Protein AF-A0A8J9X5K8-F1 (afdb_monomer_lite)

Sequence (162 aa):
VQILMSDTGGGHRASANALRDAFDTLHPGRIQCDIVDIYTEYGPFWPYDSYIELYKFMAKYPITWDIFYHFGATEFGIRLNRLMLEFFCFEPFKACLSRPSGNSGKKADMVVSVHPLTQDIPLRILAELDSNGTTRERTGRKTPFCTVVTDLGSAHPTWFNK

Foldseek 3Di:
DEEEDALLDLCLVVVLVVVQVVCCVVPNPNDAYHYDDLQCVQPPDPPRVVVNVVSVVQVVPVVSVVVLQVLCLDPVNVVVLVVVCVVGVLVSVLCVQAADGPDPRGGDLAYEYAYLQCPQSVQLSQLCVQQVNPGSDNVSHDRHYYYDYSDPPPGRPSSDDD

Secondary structure (DSSP, 8-state):
-EEEE--SSTTHHHHHHHHHHHHHHHSTTT---EEEEHHHHH--STTTTTHHHHHHHHHHSHHHHHHHHHHHTSHHHHHHHHHHHHHHTHHHHHHHHHS--TTSSS--S-EEE-STTSSHHHHHHHHHHHTTTS--SGGG--S-EEE----SSS--GGG---

Structure (mmCIF, N/CA/C/O backbone):
data_AF-A0A8J9X5K8-F1
#
_entry.id   AF-A0A8J9X5K8-F1
#
loop_
_atom_site.group_PDB
_atom_site.id
_atom_site.type_symbol
_atom_site.label_atom_id
_atom_site.label_alt_id
_atom_site.label_comp_id
_atom_site.label_asym_id
_atom_site.label_entity_id
_atom_site.label_seq_id
_atom_site.pdbx_PDB_ins_code
_atom_site.Cartn_x
_atom_site.Cartn_y
_atom_site.Cartn_z
_atom_site.occupancy
_atom_site.B_iso_or_equiv
_atom_site.auth_seq_id
_atom_site.auth_comp_id
_atom_site.auth_asym_id
_atom_site.auth_atom_id
_atom_site.pdbx_PDB_model_num
ATOM 1 N N . VAL A 1 1 ? -12.304 -2.844 6.035 1.00 95.94 1 VAL A N 1
ATOM 2 C CA . VAL A 1 1 ? -10.914 -3.207 5.667 1.00 95.94 1 VAL A CA 1
ATOM 3 C C . VAL A 1 1 ? -10.517 -2.374 4.469 1.00 95.94 1 VAL A C 1
ATOM 5 O O . VAL A 1 1 ? -11.266 -2.352 3.502 1.00 95.94 1 VAL A O 1
ATOM 8 N N . GLN A 1 2 ? -9.375 -1.699 4.522 1.00 97.75 2 GLN A N 1
ATOM 9 C CA . GLN A 1 2 ? -8.843 -0.973 3.371 1.00 97.75 2 GLN A CA 1
ATOM 10 C C . GLN A 1 2 ? -7.686 -1.763 2.759 1.00 97.75 2 GLN A C 1
ATOM 12 O O . GLN A 1 2 ? -6.767 -2.162 3.470 1.00 97.75 2 GLN A O 1
ATOM 17 N N . ILE A 1 3 ? -7.748 -2.024 1.459 1.00 98.25 3 ILE A N 1
ATOM 18 C CA . ILE A 1 3 ? -6.751 -2.780 0.708 1.00 98.25 3 ILE A CA 1
ATOM 19 C C . ILE A 1 3 ? -5.949 -1.794 -0.147 1.00 98.25 3 ILE A C 1
ATOM 21 O O . ILE A 1 3 ? -6.479 -1.216 -1.094 1.00 98.25 3 ILE A O 1
ATOM 25 N N . LEU A 1 4 ? -4.675 -1.603 0.193 1.00 97.88 4 LEU A N 1
ATOM 26 C CA . LEU A 1 4 ? -3.743 -0.726 -0.509 1.00 97.88 4 LEU A CA 1
ATOM 27 C C . LEU A 1 4 ? -3.067 -1.474 -1.653 1.00 97.88 4 LEU A C 1
ATOM 29 O O . LEU A 1 4 ? -2.414 -2.505 -1.445 1.00 97.88 4 LEU A O 1
ATOM 33 N N . MET A 1 5 ? -3.157 -0.909 -2.847 1.00 96.44 5 MET A N 1
ATOM 34 C CA . MET A 1 5 ? -2.550 -1.451 -4.055 1.00 96.44 5 MET A CA 1
ATOM 35 C C . MET A 1 5 ? -2.033 -0.325 -4.959 1.00 96.44 5 MET A C 1
ATOM 37 O O . MET A 1 5 ? -2.150 0.852 -4.623 1.00 96.44 5 MET A O 1
ATOM 41 N N . SER A 1 6 ? -1.410 -0.703 -6.073 1.00 93.25 6 SER A N 1
ATOM 42 C CA . SER A 1 6 ? -1.236 0.166 -7.236 1.00 93.25 6 SER A CA 1
ATOM 43 C C . SER A 1 6 ? -1.283 -0.677 -8.506 1.00 93.25 6 SER A C 1
ATOM 45 O O . SER A 1 6 ? -0.846 -1.831 -8.487 1.00 93.25 6 SER A O 1
ATOM 47 N N . ASP A 1 7 ? -1.826 -0.133 -9.594 1.00 88.19 7 ASP A N 1
ATOM 48 C CA . ASP A 1 7 ? -2.023 -0.833 -10.876 1.00 88.19 7 ASP A CA 1
ATOM 49 C C . ASP A 1 7 ? -0.756 -0.916 -11.747 1.00 88.19 7 ASP A C 1
ATOM 51 O O . ASP A 1 7 ? -0.759 -0.744 -12.968 1.00 88.19 7 ASP A O 1
ATOM 55 N N . THR A 1 8 ? 0.366 -1.231 -11.120 1.00 83.75 8 THR A N 1
ATOM 56 C CA . THR A 1 8 ? 1.694 -1.348 -11.735 1.00 83.75 8 THR A CA 1
ATOM 57 C C . THR A 1 8 ? 2.013 -2.788 -12.143 1.00 83.75 8 THR A C 1
ATOM 59 O O . THR A 1 8 ? 3.131 -3.266 -11.991 1.00 83.75 8 THR A O 1
ATOM 62 N N . GLY A 1 9 ? 1.027 -3.521 -12.665 1.00 71.06 9 GLY A N 1
ATOM 63 C CA . GLY A 1 9 ? 1.199 -4.935 -13.018 1.00 71.06 9 GLY A CA 1
ATOM 64 C C . GLY A 1 9 ? 1.183 -5.864 -11.796 1.00 71.06 9 GLY A C 1
ATOM 65 O O . GLY A 1 9 ? 0.469 -5.611 -10.832 1.00 71.06 9 GLY A O 1
ATOM 66 N N . GLY A 1 10 ? 1.861 -7.014 -11.870 1.00 72.88 10 GLY A N 1
ATOM 67 C CA . GLY A 1 10 ? 2.061 -7.924 -10.723 1.00 72.88 10 GLY A CA 1
ATOM 68 C C . GLY A 1 10 ? 0.824 -8.657 -10.171 1.00 72.88 10 GLY A C 1
ATOM 69 O O . GLY A 1 10 ? 0.942 -9.443 -9.239 1.00 72.88 10 GLY A O 1
ATOM 70 N N . GLY A 1 11 ? -0.371 -8.438 -10.730 1.00 82.69 11 GLY A N 1
ATOM 71 C CA . GLY A 1 11 ? -1.606 -9.088 -10.269 1.00 82.69 11 GLY A CA 1
ATOM 72 C C . GLY A 1 11 ? -2.216 -8.476 -9.002 1.00 82.69 11 GLY A C 1
ATOM 73 O O . GLY A 1 11 ? -3.206 -8.998 -8.495 1.00 82.69 11 GLY A O 1
ATOM 74 N N . HIS A 1 12 ? -1.700 -7.341 -8.523 1.00 93.44 12 HIS A N 1
ATOM 75 C CA . HIS A 1 12 ? -2.110 -6.706 -7.265 1.00 93.44 12 HIS A CA 1
ATOM 76 C C . HIS A 1 12 ? -3.619 -6.415 -7.198 1.00 93.44 12 HIS A C 1
ATOM 78 O O . HIS A 1 12 ? -4.278 -6.758 -6.214 1.00 93.44 12 HIS A O 1
ATOM 84 N N . ARG A 1 13 ? -4.209 -5.861 -8.271 1.00 95.19 13 ARG A N 1
ATOM 85 C CA . ARG A 1 13 ? -5.664 -5.628 -8.355 1.00 95.19 13 ARG A CA 1
ATOM 86 C C . ARG A 1 13 ? -6.471 -6.921 -8.346 1.00 95.19 13 ARG A C 1
ATOM 88 O O . ARG A 1 13 ? -7.517 -6.977 -7.703 1.00 95.19 13 ARG A O 1
ATOM 95 N N . ALA A 1 14 ? -5.996 -7.956 -9.038 1.00 96.12 14 ALA A N 1
ATOM 96 C CA . ALA A 1 14 ? -6.662 -9.254 -9.046 1.00 96.12 14 ALA A CA 1
ATOM 97 C C . ALA A 1 14 ? -6.666 -9.869 -7.638 1.00 96.12 14 ALA A C 1
ATOM 99 O O . ALA A 1 14 ? -7.711 -10.322 -7.180 1.00 96.12 14 ALA A O 1
ATOM 100 N N . SER A 1 15 ? -5.548 -9.790 -6.912 1.00 97.12 15 SER A N 1
ATOM 101 C CA . SER A 1 15 ? -5.459 -10.232 -5.518 1.00 97.12 15 SER A CA 1
ATOM 102 C C . SER A 1 15 ? -6.340 -9.408 -4.575 1.00 97.12 15 SER A C 1
ATOM 104 O O . SER A 1 15 ? -7.013 -9.985 -3.726 1.00 97.12 15 SER A O 1
ATOM 106 N N . ALA A 1 16 ? -6.404 -8.081 -4.739 1.00 97.81 16 ALA A N 1
ATOM 107 C CA . ALA A 1 16 ? -7.304 -7.230 -3.955 1.00 97.81 16 ALA A CA 1
ATOM 108 C C . ALA A 1 16 ? -8.782 -7.603 -4.163 1.00 97.81 16 ALA A C 1
ATOM 110 O O . ALA A 1 16 ? -9.527 -7.744 -3.193 1.00 97.81 16 ALA A O 1
ATOM 111 N N . ASN A 1 17 ? -9.193 -7.801 -5.420 1.00 97.75 17 ASN A N 1
ATOM 112 C CA . ASN A 1 17 ? -10.546 -8.242 -5.757 1.00 97.75 17 ASN A CA 1
ATOM 113 C C . ASN A 1 17 ? -10.838 -9.634 -5.186 1.00 97.75 17 ASN A C 1
ATOM 115 O O . ASN A 1 17 ? -11.873 -9.815 -4.560 1.00 97.75 17 ASN A O 1
ATOM 119 N N . ALA A 1 18 ? -9.907 -10.584 -5.317 1.00 98.06 18 ALA A N 1
ATOM 120 C CA . ALA A 1 18 ? -10.072 -11.930 -4.773 1.00 98.06 18 ALA A CA 1
ATOM 121 C C . ALA A 1 18 ? -10.257 -11.924 -3.246 1.00 98.06 18 ALA A C 1
ATOM 123 O O . ALA A 1 18 ? -11.089 -12.663 -2.727 1.00 98.06 18 ALA A O 1
ATOM 124 N N . LEU A 1 19 ? -9.523 -11.068 -2.522 1.00 98.06 19 LEU A N 1
ATOM 125 C CA . LEU A 1 19 ? -9.709 -10.891 -1.080 1.00 98.06 19 LEU A CA 1
ATOM 126 C C . LEU A 1 19 ? -11.092 -10.326 -0.749 1.00 98.06 19 LEU A C 1
ATOM 128 O O . LEU A 1 19 ? -11.757 -10.871 0.128 1.00 98.06 19 LEU A O 1
ATOM 132 N N . ARG A 1 20 ? -11.539 -9.270 -1.446 1.00 97.62 20 ARG A N 1
ATOM 133 C CA . ARG A 1 20 ? -12.901 -8.730 -1.280 1.00 97.62 20 ARG A CA 1
ATOM 134 C C . ARG A 1 20 ? -13.942 -9.823 -1.507 1.00 97.62 20 ARG A C 1
ATOM 136 O O . ARG A 1 20 ? -14.763 -10.053 -0.630 1.00 97.62 20 ARG A O 1
ATOM 143 N N . ASP A 1 21 ? -13.873 -10.515 -2.639 1.00 98.19 21 ASP A N 1
ATOM 144 C CA . ASP A 1 21 ? -14.868 -11.516 -3.022 1.00 98.19 21 ASP A CA 1
ATOM 145 C C . ASP A 1 21 ? -14.886 -12.688 -2.020 1.00 98.19 21 ASP A C 1
ATOM 147 O O . ASP A 1 21 ? -15.949 -13.210 -1.673 1.00 98.19 21 ASP A O 1
ATOM 151 N N . ALA A 1 22 ? -13.722 -13.066 -1.477 1.00 98.12 22 ALA A N 1
ATOM 152 C CA . ALA A 1 22 ? -13.623 -14.042 -0.396 1.00 98.12 22 ALA A CA 1
ATOM 153 C C . ALA A 1 22 ? -14.260 -13.535 0.910 1.00 98.12 22 ALA A C 1
ATOM 155 O O . ALA A 1 22 ? -14.985 -14.291 1.557 1.00 98.12 22 ALA A O 1
ATOM 156 N N . PHE A 1 23 ? -14.039 -12.274 1.299 1.00 97.19 23 PHE A N 1
ATOM 157 C CA . PHE A 1 23 ? -14.695 -11.686 2.471 1.00 97.19 23 PHE A CA 1
ATOM 158 C C . PHE A 1 23 ? -16.213 -11.607 2.300 1.00 97.19 23 PHE A C 1
ATOM 160 O O . PHE A 1 23 ? -16.935 -11.973 3.225 1.00 97.19 23 PHE A O 1
ATOM 167 N N . ASP A 1 24 ? -16.695 -11.206 1.126 1.00 96.25 24 ASP A N 1
ATOM 168 C CA . ASP A 1 24 ? -18.125 -11.143 0.822 1.00 96.25 24 ASP A CA 1
ATOM 169 C C . ASP A 1 24 ? -18.767 -12.538 0.852 1.00 96.25 24 ASP A C 1
ATOM 171 O O . ASP A 1 24 ? -19.878 -12.704 1.357 1.00 96.25 24 ASP A O 1
ATOM 175 N N . THR A 1 25 ? -18.042 -13.560 0.386 1.00 97.94 25 THR A N 1
ATOM 176 C CA . THR A 1 25 ? -18.504 -14.957 0.393 1.00 97.94 25 THR A CA 1
ATOM 177 C C . THR A 1 25 ? -18.519 -15.558 1.801 1.00 97.94 25 THR A C 1
ATOM 179 O O . THR A 1 25 ? -19.490 -16.204 2.193 1.00 97.94 25 THR A O 1
ATOM 182 N N . LEU A 1 26 ? -17.447 -15.372 2.577 1.00 97.88 26 LEU A N 1
ATOM 183 C CA . LEU A 1 26 ? -17.277 -16.000 3.895 1.00 97.88 26 LEU A CA 1
ATOM 184 C C . LEU A 1 26 ? -17.972 -15.222 5.022 1.00 97.88 26 LEU A C 1
ATOM 186 O O . LEU A 1 26 ? -18.357 -15.797 6.045 1.00 97.88 26 LEU A O 1
ATOM 190 N N . HIS A 1 27 ? -18.122 -13.908 4.859 1.00 96.31 27 HIS A N 1
ATOM 191 C CA . HIS A 1 27 ? -18.610 -12.980 5.878 1.00 96.31 27 HIS A CA 1
ATOM 192 C C . HIS A 1 27 ? -19.581 -11.935 5.292 1.00 96.31 27 HIS A C 1
ATOM 194 O O . HIS A 1 27 ? -19.371 -10.728 5.470 1.00 96.31 27 HIS A O 1
ATOM 200 N N . PRO A 1 28 ? -20.679 -12.371 4.644 1.00 95.31 28 PRO A N 1
ATOM 201 C CA . PRO A 1 28 ? -21.581 -11.488 3.910 1.00 95.31 28 PRO A CA 1
ATOM 202 C C . PRO A 1 28 ? -22.133 -10.368 4.796 1.00 95.31 28 PRO A C 1
ATOM 204 O O . PRO A 1 28 ? -22.657 -10.609 5.886 1.00 95.31 28 PRO A O 1
ATOM 207 N N . GLY A 1 29 ? -21.982 -9.124 4.332 1.00 91.69 29 GLY A N 1
ATOM 208 C CA . GLY A 1 29 ? -22.453 -7.918 5.019 1.00 91.69 29 GLY A CA 1
ATOM 209 C C . GLY A 1 29 ? -21.715 -7.562 6.317 1.00 91.69 29 GLY A C 1
ATOM 210 O O . GLY A 1 29 ? -22.051 -6.556 6.939 1.00 91.69 29 GLY A O 1
ATOM 211 N N . ARG A 1 30 ? -20.717 -8.353 6.742 1.00 93.94 30 ARG A N 1
ATOM 212 C CA . ARG A 1 30 ? -19.948 -8.106 7.977 1.00 93.94 30 ARG A CA 1
ATOM 213 C C . ARG A 1 30 ? -18.650 -7.352 7.730 1.00 93.94 30 ARG A C 1
ATOM 215 O O . ARG A 1 30 ? -18.233 -6.579 8.587 1.00 93.94 30 ARG A O 1
ATOM 222 N N . ILE A 1 31 ? -18.009 -7.586 6.589 1.00 94.94 31 ILE A N 1
ATOM 223 C CA . ILE A 1 31 ? -16.752 -6.942 6.213 1.00 94.94 31 ILE A CA 1
ATOM 224 C C . ILE A 1 31 ? -17.012 -6.101 4.972 1.00 94.94 31 ILE A C 1
ATOM 226 O O . ILE A 1 31 ? -17.489 -6.605 3.968 1.00 94.94 31 ILE A O 1
ATOM 230 N N . GLN A 1 32 ? -16.695 -4.813 5.054 1.00 94.50 32 GLN A N 1
ATOM 231 C CA . GLN A 1 32 ? -16.701 -3.919 3.901 1.00 94.50 32 GLN A CA 1
ATOM 232 C C . GLN A 1 32 ? -15.256 -3.686 3.468 1.00 94.50 32 GLN A C 1
ATOM 234 O O . GLN A 1 32 ? -14.397 -3.374 4.304 1.00 94.50 32 GLN A O 1
ATOM 239 N N . CYS A 1 33 ? -14.991 -3.859 2.178 1.00 95.25 33 CYS A N 1
ATOM 240 C CA . CYS A 1 33 ? -13.670 -3.690 1.589 1.00 95.25 33 CYS A CA 1
ATOM 241 C C . CYS A 1 33 ? -13.612 -2.433 0.724 1.00 95.25 33 CYS A C 1
ATOM 243 O O . CYS A 1 33 ? -14.442 -2.230 -0.155 1.00 95.25 33 CYS A O 1
ATOM 245 N N . ASP A 1 34 ? -12.582 -1.633 0.959 1.00 95.69 34 ASP A N 1
ATOM 246 C CA . ASP A 1 34 ? -12.241 -0.431 0.205 1.00 95.69 34 ASP A CA 1
ATOM 247 C C . ASP A 1 34 ? -10.886 -0.671 -0.458 1.00 95.69 34 ASP A C 1
ATOM 249 O O . ASP A 1 34 ? -9.872 -0.776 0.231 1.00 95.69 34 ASP A O 1
ATOM 253 N N . ILE A 1 35 ? -10.876 -0.864 -1.775 1.00 97.00 35 ILE A N 1
ATOM 254 C CA . ILE A 1 35 ? -9.654 -1.104 -2.550 1.00 97.00 35 ILE A CA 1
ATOM 255 C C . ILE A 1 35 ? -9.214 0.233 -3.133 1.00 97.00 35 ILE A C 1
ATOM 257 O O . ILE A 1 35 ? -9.994 0.856 -3.847 1.00 97.00 35 ILE A O 1
ATOM 261 N N . VAL A 1 36 ? -7.971 0.635 -2.871 1.00 96.31 36 VAL A N 1
ATOM 262 C CA . VAL A 1 36 ? -7.445 1.942 -3.280 1.00 96.31 36 VAL A CA 1
ATOM 263 C C . VAL A 1 36 ? -6.097 1.817 -3.972 1.00 96.31 36 VAL A C 1
ATOM 265 O O . VAL A 1 36 ? -5.175 1.190 -3.437 1.00 96.31 36 VAL A O 1
ATOM 268 N N . ASP A 1 37 ? -5.977 2.450 -5.139 1.00 95.81 37 ASP A N 1
ATOM 269 C CA . ASP A 1 37 ? -4.680 2.717 -5.755 1.00 95.81 37 ASP A CA 1
ATOM 270 C C . ASP A 1 37 ? -4.093 3.972 -5.113 1.00 95.81 37 ASP A C 1
ATOM 272 O O . ASP A 1 37 ? -4.353 5.099 -5.533 1.00 95.81 37 ASP A O 1
ATOM 276 N N . ILE A 1 38 ? -3.323 3.785 -4.042 1.00 96.25 38 ILE A N 1
ATOM 277 C CA . ILE A 1 38 ? -2.859 4.909 -3.221 1.00 96.25 38 ILE A CA 1
ATOM 278 C C . ILE A 1 38 ? -1.952 5.875 -3.997 1.00 96.25 38 ILE A C 1
ATOM 280 O O . ILE A 1 38 ? -1.907 7.056 -3.672 1.00 96.25 38 ILE A O 1
ATOM 284 N N . TYR A 1 39 ? -1.255 5.399 -5.028 1.00 94.56 39 TYR A N 1
ATOM 285 C CA . TYR A 1 39 ? -0.398 6.247 -5.850 1.00 94.56 39 TYR A CA 1
ATOM 286 C C . TYR A 1 39 ? -1.223 7.043 -6.853 1.00 94.56 39 TYR A C 1
ATOM 288 O O . TYR A 1 39 ? -1.158 8.264 -6.859 1.00 94.56 39 TYR A O 1
ATOM 296 N N . THR A 1 40 ? -2.065 6.379 -7.639 1.00 92.25 40 THR A N 1
ATOM 297 C CA . THR A 1 40 ? -2.854 7.072 -8.667 1.00 92.25 40 THR A CA 1
ATOM 298 C C . THR A 1 40 ? -3.893 8.021 -8.057 1.00 92.25 40 THR A C 1
ATOM 300 O O . THR A 1 40 ? -4.156 9.086 -8.605 1.00 92.25 40 THR A O 1
ATOM 303 N N . GLU A 1 41 ? -4.481 7.667 -6.909 1.00 94.81 41 GLU A N 1
ATOM 304 C CA . GLU A 1 41 ? -5.558 8.455 -6.290 1.00 94.81 41 GLU A CA 1
ATOM 305 C C . GLU A 1 41 ? -5.059 9.525 -5.305 1.00 94.81 41 GLU A C 1
ATOM 307 O O . GLU A 1 41 ? -5.745 10.523 -5.091 1.00 94.81 41 GLU A O 1
ATOM 312 N N . TYR A 1 42 ? -3.888 9.328 -4.686 1.00 96.56 42 TYR A N 1
ATOM 313 C CA . TYR A 1 42 ? -3.349 10.232 -3.655 1.00 96.56 42 TYR A CA 1
ATOM 314 C C . TYR A 1 42 ? -1.908 10.682 -3.912 1.00 96.56 42 TYR A C 1
ATOM 316 O O . TYR A 1 42 ? -1.334 11.404 -3.097 1.00 96.56 42 TYR A O 1
ATOM 324 N N . GLY A 1 43 ? -1.305 10.288 -5.029 1.00 95.12 43 GLY A N 1
ATOM 325 C CA . GLY A 1 43 ? -0.044 10.845 -5.495 1.00 95.12 43 GLY A CA 1
ATOM 326 C C . GLY A 1 43 ? -0.203 12.351 -5.721 1.00 95.12 43 GLY A C 1
ATOM 327 O O . GLY A 1 43 ? -1.132 12.766 -6.408 1.00 95.12 43 GLY A O 1
ATOM 328 N N . PRO A 1 44 ? 0.653 13.200 -5.129 1.00 94.25 44 PRO A N 1
ATOM 329 C CA . PRO A 1 44 ? 0.428 14.646 -5.149 1.00 94.25 44 PRO A CA 1
ATOM 330 C C . PRO A 1 44 ? 0.778 15.308 -6.489 1.00 94.25 44 PRO A C 1
ATOM 332 O O . PRO A 1 44 ? 0.265 16.384 -6.785 1.00 94.25 44 PRO A O 1
ATOM 335 N N . PHE A 1 45 ? 1.709 14.718 -7.241 1.00 94.56 45 PHE A N 1
ATOM 336 C CA . PHE A 1 45 ? 2.217 15.201 -8.524 1.00 94.56 45 PHE A CA 1
ATOM 337 C C . PHE A 1 45 ? 3.125 14.129 -9.151 1.00 94.56 45 PHE A C 1
ATOM 339 O O . PHE A 1 45 ? 3.519 13.161 -8.485 1.00 94.56 45 PHE A O 1
ATOM 346 N N . TRP A 1 46 ? 3.524 14.343 -10.405 1.00 91.69 46 TRP A N 1
ATOM 347 C CA . TRP A 1 46 ? 4.419 13.443 -11.132 1.00 91.69 46 TRP A CA 1
ATOM 348 C C . TRP A 1 46 ? 5.755 13.225 -10.391 1.00 91.69 46 TRP A C 1
ATOM 350 O O . TRP A 1 46 ? 6.439 14.195 -10.064 1.00 91.69 46 TRP A O 1
ATOM 360 N N . PRO A 1 47 ? 6.197 11.977 -10.148 1.00 90.56 47 PRO A N 1
ATOM 361 C CA . PRO A 1 47 ? 5.757 10.749 -10.816 1.00 90.56 47 PRO A CA 1
ATOM 362 C C . PRO A 1 47 ? 4.689 9.929 -10.071 1.00 90.56 47 PRO A C 1
ATOM 364 O O . PRO A 1 47 ? 4.375 8.823 -10.506 1.00 90.56 47 PRO A O 1
ATOM 367 N N . TYR A 1 48 ? 4.180 10.397 -8.931 1.00 92.31 48 TYR A N 1
ATOM 368 C CA . TYR A 1 48 ? 3.354 9.578 -8.038 1.00 92.31 48 TYR A CA 1
ATOM 369 C C . TYR A 1 48 ? 1.907 9.429 -8.511 1.00 92.31 48 TYR A C 1
ATOM 371 O O . TYR A 1 48 ? 1.350 8.348 -8.371 1.00 92.31 48 TYR A O 1
ATOM 379 N N . ASP A 1 49 ? 1.321 10.477 -9.087 1.00 90.75 49 ASP A N 1
ATOM 380 C CA . ASP A 1 49 ? -0.020 10.453 -9.698 1.00 90.75 49 ASP A CA 1
ATOM 381 C C . ASP A 1 49 ? -0.055 9.675 -11.030 1.00 90.75 49 ASP A C 1
ATOM 383 O O . ASP A 1 49 ? -1.072 9.091 -11.395 1.00 90.75 49 ASP A O 1
ATOM 387 N N . SER A 1 50 ? 1.084 9.594 -11.722 1.00 90.94 50 SER A N 1
ATOM 388 C CA . SER A 1 50 ? 1.284 8.884 -12.995 1.00 90.94 50 SER A CA 1
ATOM 389 C C . SER A 1 50 ? 1.983 7.524 -12.839 1.00 90.94 50 SER A C 1
ATOM 391 O O . SER A 1 50 ? 2.642 7.033 -13.764 1.00 90.94 50 SER A O 1
ATOM 393 N N . TYR A 1 51 ? 1.874 6.879 -11.675 1.00 87.19 51 TYR A N 1
ATOM 394 C CA . TYR A 1 51 ? 2.683 5.695 -11.359 1.00 87.19 51 TYR A CA 1
ATOM 395 C C . TYR A 1 51 ? 2.418 4.500 -12.294 1.00 87.19 51 TYR A C 1
ATOM 397 O O . TYR A 1 51 ? 3.348 3.811 -12.721 1.00 87.19 51 TYR A O 1
ATOM 405 N N . ILE A 1 52 ? 1.158 4.302 -12.700 1.00 89.00 52 ILE A N 1
ATOM 406 C CA . ILE A 1 52 ? 0.757 3.276 -13.680 1.00 89.00 52 ILE A CA 1
ATOM 407 C C . ILE A 1 52 ? 1.427 3.519 -15.039 1.00 89.00 52 ILE A C 1
ATOM 409 O O . ILE A 1 52 ? 1.886 2.585 -15.700 1.00 89.00 52 ILE A O 1
ATOM 413 N N . GLU A 1 53 ? 1.461 4.770 -15.489 1.00 90.00 53 GLU A N 1
ATOM 414 C CA . GLU A 1 53 ? 2.002 5.158 -16.794 1.00 90.00 53 GLU A CA 1
ATOM 415 C C . GLU A 1 53 ? 3.519 4.975 -16.817 1.00 90.00 53 GLU A C 1
ATOM 417 O O . GLU A 1 53 ? 4.061 4.402 -17.766 1.00 90.00 53 GLU A O 1
ATOM 422 N N . LEU A 1 54 ? 4.185 5.371 -15.728 1.00 88.31 54 LEU A N 1
ATOM 423 C CA . LEU A 1 54 ? 5.610 5.144 -15.526 1.00 88.31 54 LEU A CA 1
ATOM 424 C C . LEU A 1 54 ? 5.937 3.646 -15.528 1.00 88.31 54 LEU A C 1
ATOM 426 O O . LEU A 1 54 ? 6.865 3.228 -16.220 1.00 88.31 54 LEU A O 1
ATOM 430 N N . TYR A 1 55 ? 5.153 2.822 -14.825 1.00 88.62 55 TYR A N 1
ATOM 431 C CA . TYR A 1 55 ? 5.324 1.370 -14.856 1.00 88.62 55 TYR A CA 1
ATOM 432 C C . TYR A 1 55 ? 5.181 0.807 -16.272 1.00 88.62 55 TYR A C 1
ATOM 434 O O . TYR A 1 55 ? 6.060 0.080 -16.729 1.00 88.62 55 TYR A O 1
ATOM 442 N N . LYS A 1 56 ? 4.115 1.168 -16.999 1.00 89.31 56 LYS A N 1
ATOM 443 C CA . LYS A 1 56 ? 3.895 0.707 -18.382 1.00 89.31 56 LYS A CA 1
ATOM 444 C C . LYS A 1 56 ? 5.051 1.095 -19.299 1.00 89.31 56 LYS A C 1
ATOM 446 O O . LYS A 1 56 ? 5.450 0.296 -20.146 1.00 89.31 56 LYS A O 1
ATOM 451 N N . PHE A 1 57 ? 5.595 2.300 -19.128 1.00 89.19 57 PHE A N 1
ATOM 452 C CA . PHE A 1 57 ? 6.780 2.739 -19.853 1.00 89.19 57 PHE A CA 1
ATOM 453 C C . PHE A 1 57 ? 7.993 1.860 -19.522 1.00 89.19 57 PHE A C 1
ATOM 455 O O . PHE A 1 57 ? 8.600 1.311 -20.438 1.00 89.19 57 PHE A O 1
ATOM 462 N N . MET A 1 58 ? 8.309 1.656 -18.240 1.00 88.12 58 MET A N 1
ATOM 463 C CA . MET A 1 58 ? 9.453 0.833 -17.826 1.00 88.12 58 MET A CA 1
ATOM 464 C C . MET A 1 58 ? 9.309 -0.625 -18.278 1.00 88.12 58 MET A C 1
ATOM 466 O O . MET A 1 58 ? 10.254 -1.195 -18.815 1.00 88.12 58 MET A O 1
ATOM 470 N N . ALA A 1 59 ? 8.120 -1.212 -18.132 1.00 85.75 59 ALA A N 1
ATOM 471 C CA . ALA A 1 59 ? 7.830 -2.588 -18.530 1.00 85.75 59 ALA A CA 1
ATOM 472 C C . ALA A 1 59 ? 7.941 -2.806 -20.049 1.00 85.75 59 ALA A C 1
ATOM 474 O O . ALA A 1 59 ? 8.249 -3.910 -20.498 1.00 85.75 59 ALA A O 1
ATOM 475 N N . LYS A 1 60 ? 7.723 -1.759 -20.857 1.00 90.06 60 LYS A N 1
ATOM 476 C CA . LYS A 1 60 ? 7.882 -1.816 -22.316 1.00 90.06 60 LYS A CA 1
ATOM 477 C C . LYS A 1 60 ? 9.349 -1.928 -22.750 1.00 90.06 60 LYS A C 1
ATOM 479 O O . LYS A 1 60 ? 9.616 -2.466 -23.824 1.00 90.06 60 LYS A O 1
ATOM 484 N N . TYR A 1 61 ? 10.292 -1.432 -21.948 1.00 90.50 61 TYR A N 1
ATOM 485 C CA . TYR A 1 61 ? 11.716 -1.387 -22.285 1.00 90.50 61 TYR A CA 1
ATOM 486 C C . TYR A 1 61 ? 12.543 -2.177 -21.246 1.00 90.50 61 TYR A C 1
ATOM 488 O O . TYR A 1 61 ? 12.830 -1.659 -20.164 1.00 90.50 61 TYR A O 1
ATOM 496 N N . PRO A 1 62 ? 12.993 -3.410 -21.565 1.00 87.44 62 PRO A N 1
ATOM 497 C CA . PRO A 1 62 ? 13.635 -4.306 -20.595 1.00 87.44 62 PRO A CA 1
ATOM 498 C C . PRO A 1 62 ? 14.832 -3.702 -19.856 1.00 87.44 62 PRO A C 1
ATOM 500 O O . PRO A 1 62 ? 14.966 -3.897 -18.655 1.00 87.44 62 PRO A O 1
ATOM 503 N N . ILE A 1 63 ? 15.662 -2.912 -20.547 1.00 91.12 63 ILE A N 1
ATOM 504 C CA . ILE A 1 63 ? 16.832 -2.254 -19.944 1.00 91.12 63 ILE A CA 1
ATOM 505 C C . ILE A 1 63 ? 16.408 -1.243 -18.874 1.00 91.12 63 ILE A C 1
ATOM 507 O O . ILE A 1 63 ? 17.024 -1.179 -17.815 1.00 91.12 63 ILE A O 1
ATOM 511 N N . THR A 1 64 ? 15.352 -0.456 -19.114 1.00 88.44 64 THR A N 1
ATOM 512 C CA . THR A 1 64 ? 14.877 0.478 -18.083 1.00 88.44 64 THR A CA 1
ATOM 513 C C . THR A 1 64 ? 14.304 -0.269 -16.890 1.00 88.44 64 THR A C 1
ATOM 515 O O . THR A 1 64 ? 14.631 0.089 -15.765 1.00 88.44 64 THR A O 1
ATOM 518 N N . TRP A 1 65 ? 13.513 -1.324 -17.113 1.00 86.50 65 TRP A N 1
ATOM 519 C CA . TRP A 1 65 ? 12.995 -2.142 -16.016 1.00 86.50 65 TRP A CA 1
ATOM 520 C C . TRP A 1 65 ? 14.123 -2.735 -15.165 1.00 86.50 65 TRP A C 1
ATOM 522 O O . TRP A 1 65 ? 14.081 -2.620 -13.946 1.00 86.50 65 TRP A O 1
ATOM 532 N N . ASP A 1 66 ? 15.151 -3.293 -15.805 1.00 88.44 66 ASP A N 1
ATOM 533 C CA . ASP A 1 66 ? 16.309 -3.893 -15.141 1.00 88.44 66 ASP A CA 1
ATOM 534 C C . ASP A 1 66 ? 17.059 -2.881 -14.260 1.00 88.44 66 ASP A C 1
ATOM 536 O O . ASP A 1 66 ? 17.272 -3.116 -13.069 1.00 88.44 66 ASP A O 1
ATOM 540 N N . ILE A 1 67 ? 17.358 -1.695 -14.807 1.00 89.94 67 ILE A N 1
ATOM 541 C CA . ILE A 1 67 ? 18.012 -0.608 -14.066 1.00 89.94 67 ILE A CA 1
ATOM 542 C C . ILE A 1 67 ? 17.164 -0.182 -12.864 1.00 89.94 67 ILE A C 1
ATOM 544 O O . ILE A 1 67 ? 17.687 -0.087 -11.753 1.00 89.94 67 ILE A O 1
ATOM 548 N N . PHE A 1 68 ? 15.868 0.074 -13.064 1.00 86.69 68 PHE A N 1
ATOM 549 C CA . PHE A 1 68 ? 14.983 0.524 -11.989 1.00 86.69 68 PHE A CA 1
ATOM 550 C C . PHE A 1 68 ? 14.804 -0.540 -10.905 1.00 86.69 68 PHE A C 1
ATOM 552 O O . PHE A 1 68 ? 14.865 -0.207 -9.722 1.00 86.69 68 PHE A O 1
ATOM 559 N N . TYR A 1 69 ? 14.632 -1.805 -11.292 1.00 86.50 69 TYR A N 1
ATOM 560 C CA . TYR A 1 69 ? 14.487 -2.923 -10.366 1.00 86.50 69 TYR A CA 1
ATOM 561 C C . TYR A 1 69 ? 15.753 -3.111 -9.526 1.00 86.50 69 TYR A C 1
ATOM 563 O O . TYR A 1 69 ? 15.693 -3.100 -8.296 1.00 86.50 69 TYR A O 1
ATOM 571 N N . HIS A 1 70 ? 16.920 -3.216 -10.167 1.00 89.44 70 HIS A N 1
ATOM 572 C CA . HIS A 1 70 ? 18.174 -3.435 -9.453 1.00 89.44 70 HIS A CA 1
ATOM 573 C C . HIS A 1 70 ? 18.578 -2.235 -8.601 1.00 89.44 70 HIS A C 1
ATOM 575 O O . HIS A 1 70 ? 19.017 -2.429 -7.469 1.00 89.44 70 HIS A O 1
ATOM 581 N N . PHE A 1 71 ? 18.376 -1.005 -9.085 1.00 91.00 71 PHE A N 1
ATOM 582 C CA . PHE A 1 71 ? 18.594 0.196 -8.281 1.00 91.00 71 PHE A CA 1
ATOM 583 C C . PHE A 1 71 ? 17.647 0.245 -7.076 1.00 91.00 71 PHE A C 1
ATOM 585 O O . PHE A 1 71 ? 18.099 0.459 -5.948 1.00 91.00 71 PHE A O 1
ATOM 592 N N . GLY A 1 72 ? 16.352 -0.000 -7.300 1.00 87.50 72 GLY A N 1
ATOM 593 C CA . GLY A 1 72 ? 15.308 -0.016 -6.273 1.00 87.50 72 GLY A CA 1
ATOM 594 C C . GLY A 1 72 ? 15.478 -1.118 -5.226 1.00 87.50 72 GLY A C 1
ATOM 595 O O . GLY A 1 72 ? 14.987 -0.966 -4.109 1.00 87.50 72 GLY A O 1
ATOM 596 N N . ALA A 1 73 ? 16.223 -2.175 -5.550 1.00 89.12 73 ALA A N 1
ATOM 597 C CA . ALA A 1 73 ? 16.587 -3.244 -4.628 1.00 89.12 73 ALA A CA 1
ATOM 598 C C . ALA A 1 73 ? 17.866 -2.958 -3.812 1.00 89.12 73 ALA A C 1
ATOM 600 O O . ALA A 1 73 ? 18.171 -3.709 -2.886 1.00 89.12 73 ALA A O 1
ATOM 601 N N . THR A 1 74 ? 18.625 -1.897 -4.122 1.00 92.50 74 THR A N 1
ATOM 602 C CA . THR A 1 74 ? 19.796 -1.504 -3.316 1.00 92.50 74 THR A CA 1
ATOM 603 C C . THR A 1 74 ? 19.390 -0.787 -2.027 1.00 92.50 74 THR A C 1
ATOM 605 O O . THR A 1 74 ? 18.396 -0.065 -1.992 1.00 92.50 74 THR A O 1
ATOM 608 N N . GLU A 1 75 ? 20.218 -0.881 -0.982 1.00 90.88 75 GLU A N 1
ATOM 609 C CA . GLU A 1 75 ? 20.024 -0.131 0.274 1.00 90.88 75 GLU A CA 1
ATOM 610 C C . GLU A 1 75 ? 19.894 1.383 0.046 1.00 90.88 75 GLU A C 1
ATOM 612 O O . GLU A 1 75 ? 19.061 2.055 0.659 1.00 90.88 75 GLU A O 1
ATOM 617 N N . PHE A 1 76 ? 20.698 1.933 -0.871 1.00 93.75 76 PHE A N 1
ATOM 618 C CA . PHE A 1 76 ? 20.629 3.349 -1.221 1.00 93.75 76 PHE A CA 1
ATOM 619 C C . PHE A 1 76 ? 19.305 3.697 -1.907 1.00 93.75 76 PHE A C 1
ATOM 621 O O . PHE A 1 76 ? 18.654 4.660 -1.503 1.00 93.75 76 PHE A O 1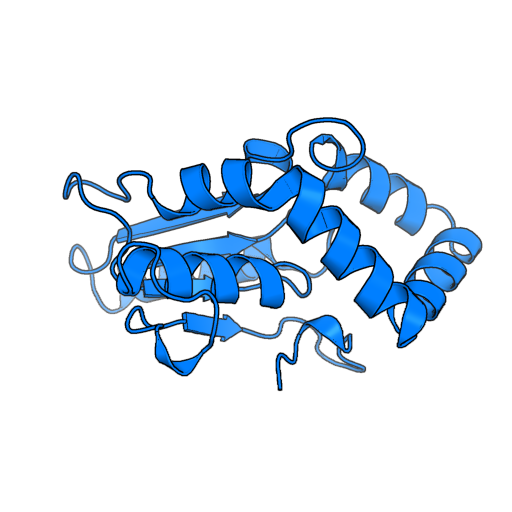
ATOM 628 N N . GLY A 1 77 ? 18.881 2.904 -2.895 1.00 93.50 77 GLY A N 1
ATOM 629 C CA . GLY A 1 77 ? 17.616 3.100 -3.601 1.00 93.50 77 GLY A CA 1
ATOM 630 C C . GLY A 1 77 ? 16.408 3.014 -2.669 1.00 93.50 77 GLY A C 1
ATOM 631 O O . GLY A 1 77 ? 15.551 3.895 -2.698 1.00 93.50 77 GLY A O 1
ATOM 632 N N . ILE A 1 78 ? 16.380 2.026 -1.769 1.00 92.06 78 ILE A N 1
ATOM 633 C CA . ILE A 1 78 ? 15.323 1.871 -0.757 1.00 92.06 78 ILE A CA 1
ATOM 634 C C . ILE A 1 78 ? 15.280 3.085 0.177 1.00 92.06 78 ILE A C 1
ATOM 636 O O . ILE A 1 78 ? 14.207 3.642 0.424 1.00 92.06 78 ILE A O 1
ATOM 640 N N . ARG A 1 79 ? 16.438 3.536 0.678 1.00 93.06 79 ARG A N 1
ATOM 641 C CA . ARG A 1 79 ? 16.519 4.697 1.575 1.00 93.06 79 ARG A CA 1
ATOM 642 C C . ARG A 1 79 ? 16.117 5.995 0.879 1.00 93.06 79 ARG A C 1
ATOM 644 O O . ARG A 1 79 ? 15.419 6.806 1.485 1.00 93.06 79 ARG A O 1
ATOM 651 N N . LEU A 1 80 ? 16.536 6.185 -0.371 1.00 94.50 80 LEU A N 1
ATOM 652 C CA . LEU A 1 80 ? 16.157 7.338 -1.180 1.00 94.50 80 LEU A CA 1
ATOM 653 C C . LEU A 1 80 ? 14.651 7.336 -1.454 1.00 94.50 80 LEU A C 1
ATOM 655 O O . LEU A 1 80 ? 13.994 8.341 -1.209 1.00 94.50 80 LEU A O 1
ATOM 659 N N . ASN A 1 81 ? 14.091 6.203 -1.884 1.00 92.81 81 ASN A N 1
ATOM 660 C CA . ASN A 1 81 ? 12.654 6.059 -2.105 1.00 92.81 81 ASN A CA 1
ATOM 661 C C . ASN A 1 81 ? 11.862 6.379 -0.831 1.00 92.81 81 ASN A C 1
ATOM 663 O O . ASN A 1 81 ? 10.922 7.167 -0.869 1.00 92.81 81 ASN A O 1
ATOM 667 N N . ARG A 1 82 ? 12.283 5.842 0.319 1.00 93.88 82 ARG A N 1
ATOM 668 C CA . ARG A 1 82 ? 11.662 6.164 1.606 1.00 93.88 82 ARG A CA 1
ATOM 669 C C . ARG A 1 82 ? 11.715 7.660 1.912 1.00 93.88 82 ARG A C 1
ATOM 671 O O . ARG A 1 82 ? 10.687 8.220 2.267 1.00 93.88 82 ARG A O 1
ATOM 678 N N . LEU A 1 83 ? 12.875 8.303 1.767 1.00 95.81 83 LEU A N 1
ATOM 679 C CA . LEU A 1 83 ? 13.020 9.744 2.005 1.00 95.81 83 LEU A CA 1
ATOM 680 C C . LEU A 1 83 ? 12.064 10.556 1.120 1.00 95.81 83 LEU A C 1
ATOM 682 O O . LEU A 1 83 ? 11.389 11.463 1.601 1.00 95.81 83 LEU A O 1
ATOM 686 N N . MET A 1 84 ? 11.985 10.204 -0.163 1.00 95.56 84 MET A N 1
ATOM 687 C CA . MET A 1 84 ? 11.119 10.879 -1.126 1.00 95.56 84 MET A CA 1
ATOM 688 C C . MET A 1 84 ? 9.637 10.696 -0.779 1.00 95.56 84 MET A C 1
ATOM 690 O O . MET A 1 84 ? 8.881 11.666 -0.776 1.00 95.56 84 MET A O 1
ATOM 694 N N . LEU A 1 85 ? 9.216 9.483 -0.416 1.00 95.88 85 LEU A N 1
ATOM 695 C CA . LEU A 1 85 ? 7.833 9.238 -0.015 1.00 95.88 85 LEU A CA 1
ATOM 696 C C . LEU A 1 85 ? 7.489 9.883 1.338 1.00 95.88 85 LEU A C 1
ATOM 698 O O . LEU A 1 85 ? 6.381 10.394 1.486 1.00 95.88 85 LEU A 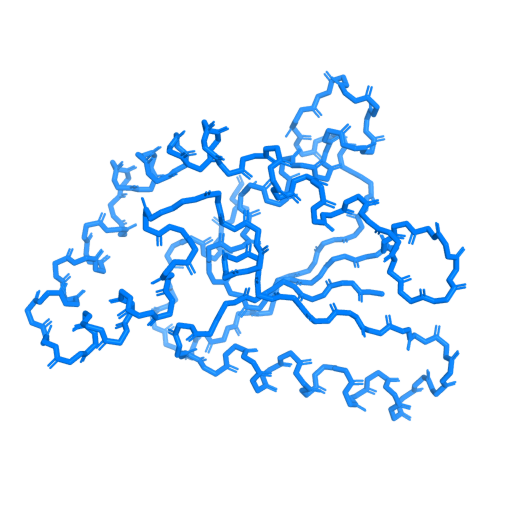O 1
ATOM 702 N N . GLU A 1 86 ? 8.416 9.906 2.304 1.00 95.31 86 GLU A N 1
ATOM 703 C CA . GLU A 1 86 ? 8.231 10.624 3.575 1.00 95.31 86 GLU A CA 1
ATOM 704 C C . GLU A 1 86 ? 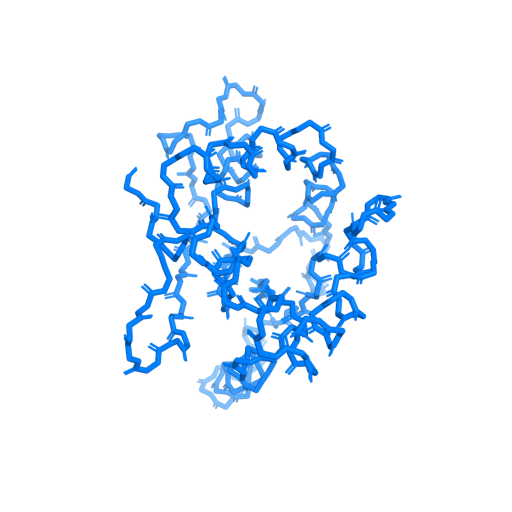8.016 12.125 3.334 1.00 95.31 86 GLU A C 1
ATOM 706 O O . GLU A 1 86 ? 7.170 12.731 3.986 1.00 95.31 86 GLU A O 1
ATOM 711 N N . PHE A 1 87 ? 8.747 12.722 2.391 1.00 96.88 87 PHE A N 1
ATOM 712 C CA . PHE A 1 87 ? 8.663 14.157 2.132 1.00 96.88 87 PHE A CA 1
ATOM 713 C C . PHE A 1 87 ? 7.436 14.545 1.296 1.00 96.88 87 PHE A C 1
ATOM 715 O O . PHE A 1 87 ? 6.769 15.529 1.602 1.00 96.88 87 PHE A O 1
ATOM 722 N N . PHE A 1 88 ? 7.124 13.780 0.246 1.00 97.19 88 PHE A N 1
ATOM 723 C CA . PHE A 1 88 ? 6.092 14.165 -0.722 1.00 97.19 88 PHE A CA 1
ATOM 724 C C . PHE A 1 88 ? 4.752 13.460 -0.515 1.00 97.19 88 PHE A C 1
ATOM 726 O O . PHE A 1 88 ? 3.706 14.070 -0.705 1.00 97.19 88 PHE A O 1
ATOM 733 N N . CYS A 1 89 ? 4.760 12.184 -0.129 1.00 97.50 89 CYS A N 1
ATOM 734 C CA . CYS A 1 89 ? 3.554 11.351 -0.134 1.00 97.50 89 CYS A CA 1
ATOM 735 C C . CYS A 1 89 ? 2.948 11.133 1.254 1.00 97.50 89 CYS A C 1
ATOM 737 O O . CYS A 1 89 ? 1.813 10.674 1.339 1.00 97.50 89 CYS A O 1
ATOM 739 N N . PHE A 1 90 ? 3.655 11.460 2.339 1.00 97.88 90 PHE A N 1
ATOM 740 C CA . PHE A 1 90 ? 3.198 11.141 3.693 1.00 97.88 90 PHE A CA 1
ATOM 741 C C . PHE A 1 90 ? 1.825 11.742 4.022 1.00 97.88 90 PHE A C 1
ATOM 743 O O . PHE A 1 90 ? 0.918 11.007 4.405 1.00 97.88 90 PHE A O 1
ATOM 750 N N . GLU A 1 91 ? 1.639 13.052 3.841 1.00 98.06 91 GLU A N 1
ATOM 751 C CA . GLU A 1 91 ? 0.364 13.713 4.157 1.00 98.06 91 GLU A CA 1
ATOM 752 C C . GLU A 1 91 ? -0.783 13.305 3.210 1.00 98.06 91 GLU A C 1
ATOM 754 O O . GLU A 1 91 ? -1.857 12.955 3.708 1.00 98.06 91 GLU A O 1
ATOM 759 N N . PRO A 1 92 ? -0.596 13.241 1.874 1.00 97.94 92 PRO A N 1
ATOM 760 C CA . PRO A 1 92 ? -1.626 12.706 0.982 1.00 97.94 92 PRO A CA 1
ATOM 761 C C . PRO A 1 92 ? -2.028 11.262 1.317 1.00 97.94 92 PRO A C 1
ATOM 763 O O . PRO A 1 92 ? -3.213 10.932 1.384 1.00 97.94 92 PRO A O 1
ATOM 766 N N . PHE A 1 93 ? -1.058 10.395 1.614 1.00 98.19 93 PHE A N 1
ATOM 767 C CA . PHE A 1 93 ? -1.336 9.008 1.987 1.00 98.19 93 PHE A CA 1
ATOM 768 C C . PHE A 1 93 ? -1.989 8.930 3.370 1.00 98.19 93 PHE A C 1
ATOM 770 O O . PHE A 1 93 ? -2.851 8.088 3.609 1.00 98.19 93 PHE A O 1
ATOM 777 N N . LYS A 1 94 ? -1.661 9.840 4.287 1.00 98.31 94 LYS A N 1
ATOM 778 C CA . LYS A 1 94 ? -2.355 9.952 5.570 1.00 98.31 94 LYS A CA 1
ATOM 779 C C . LYS A 1 94 ? -3.813 10.354 5.383 1.00 98.31 94 LYS A C 1
ATOM 781 O O . LYS A 1 94 ? -4.669 9.781 6.058 1.00 98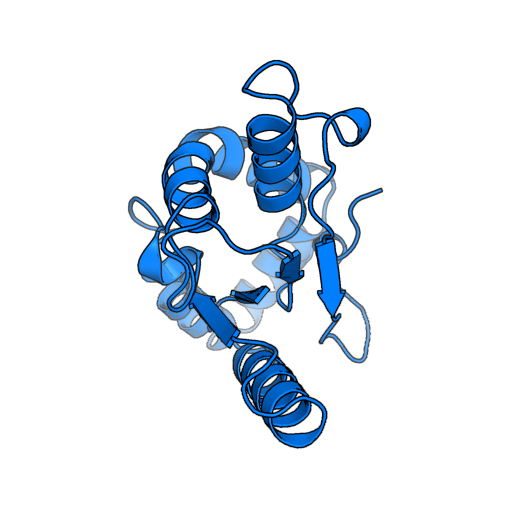.31 94 LYS A O 1
ATOM 786 N N . ALA A 1 95 ? -4.121 11.253 4.449 1.00 97.88 95 ALA A N 1
ATOM 787 C CA . ALA A 1 95 ? -5.501 11.565 4.082 1.00 97.88 95 ALA A CA 1
ATOM 788 C C . ALA A 1 95 ? -6.228 10.324 3.531 1.00 97.88 95 ALA A C 1
ATOM 790 O O . ALA A 1 95 ? -7.349 10.039 3.951 1.00 97.88 95 ALA A O 1
ATOM 791 N N . CYS A 1 96 ? -5.560 9.531 2.685 1.00 97.50 96 CYS A N 1
ATOM 792 C CA . CYS A 1 96 ? -6.059 8.237 2.210 1.00 97.50 96 CYS A CA 1
ATOM 793 C C . CYS A 1 96 ? -6.411 7.290 3.369 1.00 97.50 96 CYS A C 1
ATOM 795 O O . CYS A 1 96 ? -7.537 6.797 3.427 1.00 97.50 96 CYS A O 1
ATOM 7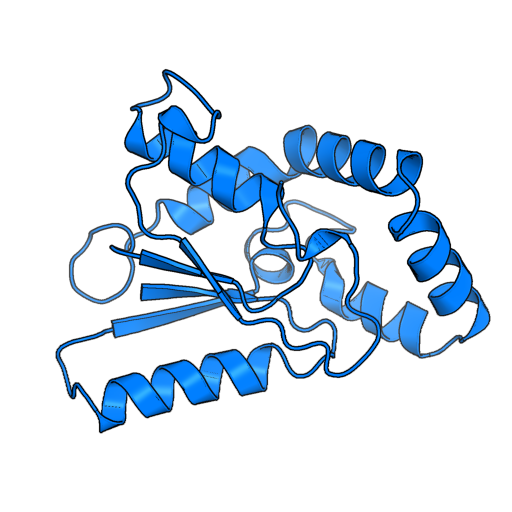97 N N . LEU A 1 97 ? -5.497 7.076 4.318 1.00 97.62 97 LEU A N 1
ATOM 798 C CA . LEU A 1 97 ? -5.696 6.134 5.428 1.00 97.62 97 LEU A CA 1
ATOM 799 C C . LEU A 1 97 ? -6.635 6.655 6.532 1.00 97.62 97 LEU A C 1
ATOM 801 O O . LEU A 1 97 ? -7.141 5.869 7.335 1.00 97.62 97 LEU A O 1
ATOM 805 N N . SER A 1 98 ? -6.868 7.968 6.593 1.00 96.94 98 SER A N 1
ATOM 806 C CA . SER A 1 98 ? -7.747 8.595 7.594 1.00 96.94 98 SER A CA 1
ATOM 807 C C . SER A 1 98 ? -9.185 8.768 7.112 1.00 96.94 98 SER A C 1
ATOM 809 O O . SER A 1 98 ? -10.062 9.062 7.927 1.00 96.94 98 SER A O 1
ATOM 811 N N . ARG A 1 99 ? -9.444 8.616 5.806 1.00 95.31 99 ARG A N 1
ATOM 812 C CA . ARG A 1 99 ? -10.784 8.809 5.246 1.00 95.31 99 ARG A CA 1
ATOM 813 C C . ARG A 1 99 ? -11.776 7.765 5.779 1.00 95.31 99 ARG A C 1
ATOM 815 O O . ARG A 1 99 ? -11.376 6.636 6.079 1.00 95.31 99 ARG A O 1
ATOM 822 N N . PRO A 1 100 ? -13.076 8.092 5.826 1.00 93.69 100 PRO A N 1
ATOM 823 C CA . PRO A 1 100 ? -14.115 7.103 6.062 1.00 93.69 100 PRO A CA 1
ATOM 824 C C . PRO A 1 100 ? -14.067 5.963 5.042 1.00 93.69 100 PRO A C 1
ATOM 826 O O . PRO A 1 100 ? -14.014 6.204 3.838 1.00 93.69 100 PRO A O 1
ATOM 829 N N . SER A 1 101 ? -14.111 4.727 5.527 1.00 88.25 101 SER A N 1
ATOM 830 C CA . SER A 1 101 ? -14.127 3.522 4.701 1.00 88.25 101 SER A CA 1
ATOM 831 C C . SER A 1 101 ? -15.423 2.751 4.953 1.00 88.25 101 SER A C 1
ATOM 833 O O . SER A 1 101 ? -15.776 2.461 6.101 1.00 88.25 101 SER A O 1
ATOM 835 N N . GLY A 1 102 ? -16.155 2.439 3.881 1.00 83.75 102 GLY A N 1
ATOM 836 C CA . GLY A 1 102 ? -17.487 1.843 3.977 1.00 83.75 102 GLY A CA 1
ATOM 837 C C . GLY A 1 102 ? -18.545 2.791 4.563 1.00 83.75 102 GLY A C 1
ATOM 838 O O . GLY A 1 102 ? -18.441 4.011 4.471 1.00 83.75 102 GLY A O 1
ATOM 839 N N . ASN A 1 103 ? -19.574 2.224 5.193 1.00 85.31 103 ASN A N 1
ATOM 840 C CA . ASN A 1 103 ? -20.772 2.945 5.648 1.00 85.31 103 ASN A CA 1
ATOM 841 C C . ASN A 1 103 ? -20.700 3.430 7.109 1.00 85.31 103 ASN A C 1
ATOM 843 O O . ASN A 1 103 ? -21.667 3.983 7.624 1.00 85.31 103 ASN A O 1
ATOM 847 N N . SER A 1 104 ? -19.590 3.189 7.812 1.00 82.62 104 SER A N 1
ATOM 848 C CA . SER A 1 104 ? -19.469 3.472 9.252 1.00 82.62 104 SER A CA 1
ATOM 849 C C . SER A 1 104 ? -19.150 4.937 9.574 1.00 82.62 104 SER A C 1
ATOM 851 O O . SER A 1 104 ? -19.220 5.336 10.737 1.00 82.62 104 SER A O 1
ATOM 853 N N . GLY A 1 105 ? -18.738 5.724 8.572 1.00 88.06 105 GLY A N 1
ATOM 854 C CA . GLY A 1 105 ? -18.211 7.078 8.768 1.00 88.06 105 GLY A CA 1
ATOM 855 C C . GLY A 1 105 ? -16.839 7.124 9.458 1.00 88.06 105 GLY A C 1
ATOM 856 O O . GLY A 1 105 ? -16.351 8.210 9.761 1.00 88.06 105 GLY A O 1
ATOM 857 N N . LYS A 1 106 ? -16.209 5.970 9.719 1.00 92.31 106 LYS A N 1
ATOM 858 C CA . LYS A 1 106 ? -14.913 5.844 10.403 1.00 92.31 106 LYS A CA 1
ATOM 859 C C . LYS A 1 106 ? -13.826 5.360 9.443 1.00 92.31 106 LYS A C 1
ATOM 861 O O . LYS A 1 106 ? -14.131 4.748 8.419 1.00 92.31 106 LYS A O 1
ATOM 866 N N . LYS A 1 107 ? -12.555 5.597 9.798 1.00 94.94 107 LYS A N 1
ATOM 867 C CA . LYS A 1 107 ? -11.409 4.977 9.110 1.00 94.94 107 LYS A CA 1
ATOM 868 C C . LYS A 1 107 ? -11.496 3.452 9.171 1.00 94.94 107 LYS A C 1
ATOM 870 O O . LYS A 1 107 ? -12.157 2.903 10.051 1.00 94.94 107 LYS A O 1
ATOM 875 N N . ALA A 1 108 ? -10.804 2.772 8.262 1.00 96.31 108 ALA A N 1
ATOM 876 C CA . ALA A 1 108 ? -10.799 1.316 8.229 1.00 96.31 108 ALA A CA 1
ATOM 877 C C . ALA A 1 108 ? -10.244 0.699 9.528 1.00 96.31 108 ALA A C 1
ATOM 879 O O . ALA A 1 108 ? -9.207 1.125 10.038 1.00 96.31 108 ALA A O 1
ATOM 880 N N . ASP A 1 109 ? -10.899 -0.360 10.013 1.00 96.25 109 ASP A N 1
ATOM 881 C CA . ASP A 1 109 ? -10.473 -1.100 11.212 1.00 96.25 109 ASP A CA 1
ATOM 882 C C . ASP A 1 109 ? -9.185 -1.913 10.998 1.00 96.25 109 ASP A C 1
ATOM 884 O O . ASP A 1 109 ? -8.524 -2.308 11.953 1.00 96.25 109 ASP A O 1
ATOM 888 N N . MET A 1 110 ? -8.837 -2.187 9.740 1.00 96.94 110 MET A N 1
ATOM 889 C CA . MET A 1 110 ? -7.664 -2.956 9.331 1.00 96.94 110 MET A CA 1
ATOM 890 C C . MET A 1 110 ? -7.233 -2.536 7.931 1.00 96.94 110 MET A C 1
ATOM 892 O O . MET A 1 110 ? -8.078 -2.258 7.070 1.00 96.94 110 MET A O 1
ATOM 896 N N . VAL A 1 111 ? -5.921 -2.571 7.708 1.00 98.12 111 VAL A N 1
ATOM 897 C CA . VAL A 1 111 ? -5.299 -2.326 6.409 1.00 98.12 111 VAL A CA 1
ATOM 898 C C . VAL A 1 111 ? -4.657 -3.609 5.882 1.00 98.12 111 VAL A C 1
ATOM 900 O O . VAL A 1 111 ? -4.020 -4.358 6.621 1.00 98.12 111 VAL A O 1
ATOM 903 N N . VAL A 1 112 ? -4.818 -3.868 4.590 1.00 98.38 112 VAL A N 1
ATOM 904 C CA . VAL A 1 112 ? -4.122 -4.936 3.872 1.00 98.38 112 VAL A CA 1
ATOM 905 C C . VAL A 1 112 ? -3.305 -4.304 2.762 1.00 98.38 112 VAL A C 1
ATOM 907 O O . VAL A 1 112 ? -3.840 -3.539 1.972 1.00 98.38 112 VAL A O 1
ATOM 910 N N . SER A 1 113 ? -2.027 -4.630 2.667 1.00 98.06 113 SER A N 1
ATOM 911 C CA . SER A 1 113 ? -1.224 -4.300 1.499 1.00 98.06 113 SER A CA 1
ATOM 912 C C . SER A 1 113 ? -1.123 -5.505 0.575 1.00 98.06 113 SER A C 1
ATOM 914 O O . SER A 1 113 ? -0.783 -6.605 1.010 1.00 98.06 113 SER A O 1
ATOM 916 N N . VAL A 1 114 ? -1.371 -5.272 -0.712 1.00 97.94 114 VAL A N 1
ATOM 917 C CA . VAL A 1 114 ? -1.117 -6.248 -1.780 1.00 97.94 114 VAL A CA 1
ATOM 918 C C . VAL A 1 114 ? -0.095 -5.738 -2.799 1.00 97.94 114 VAL A C 1
ATOM 920 O O . VAL A 1 114 ? -0.049 -6.249 -3.914 1.00 97.94 114 VAL A O 1
ATOM 923 N N . HIS A 1 115 ? 0.725 -4.741 -2.438 1.00 96.38 115 HIS A N 1
ATOM 924 C CA . HIS A 1 115 ? 1.714 -4.127 -3.332 1.00 96.38 115 HIS A CA 1
ATOM 925 C C . HIS A 1 115 ? 3.055 -3.844 -2.610 1.00 96.38 115 HIS A C 1
ATOM 927 O O . HIS A 1 115 ? 3.051 -3.303 -1.500 1.00 96.38 115 HIS A O 1
ATOM 933 N N . PRO A 1 116 ? 4.227 -4.112 -3.224 1.00 93.88 116 PRO A N 1
ATOM 934 C CA . PRO A 1 116 ? 5.538 -4.015 -2.562 1.00 93.88 116 PRO A CA 1
ATOM 935 C C . PRO A 1 116 ? 5.903 -2.619 -2.048 1.00 93.88 116 PRO A C 1
ATOM 937 O O . PRO A 1 116 ? 6.726 -2.498 -1.148 1.00 93.88 116 PRO A O 1
ATOM 940 N N . LEU A 1 117 ? 5.328 -1.557 -2.609 1.00 93.62 117 LEU A N 1
ATOM 941 C CA . LEU A 1 117 ? 5.595 -0.171 -2.195 1.00 93.62 117 LEU A CA 1
ATOM 942 C C . LEU A 1 117 ? 4.576 0.399 -1.202 1.00 93.62 117 LEU A C 1
ATOM 944 O O . LEU A 1 117 ? 4.721 1.530 -0.753 1.00 93.62 117 LEU A O 1
ATOM 948 N N . THR A 1 118 ? 3.573 -0.381 -0.795 1.00 95.56 118 THR A N 1
ATOM 949 C CA . THR A 1 118 ? 2.575 0.055 0.192 1.00 95.56 118 THR A CA 1
ATOM 950 C C . THR A 1 118 ? 2.854 -0.517 1.587 1.00 95.56 118 THR A C 1
ATOM 952 O O . THR A 1 118 ? 1.919 -0.816 2.320 1.00 95.56 118 THR A O 1
ATOM 955 N N . GLN A 1 119 ? 4.138 -0.658 1.961 1.00 95.44 119 GLN A N 1
ATOM 956 C CA . GLN A 1 119 ? 4.574 -1.140 3.284 1.00 95.44 119 GLN A CA 1
ATOM 957 C C . GLN A 1 119 ? 4.999 0.009 4.221 1.00 95.44 119 GLN A C 1
ATOM 959 O O . GLN A 1 119 ? 4.224 0.430 5.074 1.00 95.44 119 GLN A O 1
ATOM 964 N N . ASP A 1 120 ? 6.224 0.533 4.068 1.00 95.12 120 ASP A N 1
ATOM 965 C CA . ASP A 1 120 ? 6.886 1.386 5.075 1.00 95.12 120 ASP A CA 1
ATOM 966 C C . ASP A 1 120 ? 6.102 2.666 5.418 1.00 95.12 120 ASP A C 1
ATOM 968 O O . ASP A 1 120 ? 5.854 2.941 6.591 1.00 95.12 120 ASP A O 1
ATOM 972 N N . ILE A 1 121 ? 5.653 3.422 4.413 1.00 96.69 121 ILE A N 1
ATOM 973 C CA . ILE A 1 121 ? 4.938 4.686 4.641 1.00 96.69 121 ILE A CA 1
ATOM 974 C C . ILE A 1 121 ? 3.545 4.459 5.251 1.00 96.69 121 ILE A C 1
ATOM 976 O O . ILE A 1 121 ? 3.2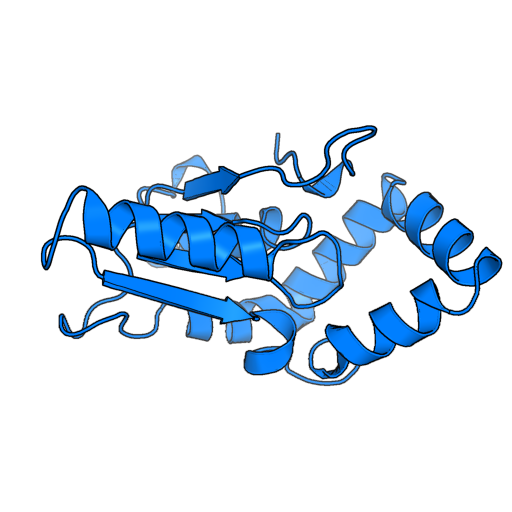74 5.058 6.294 1.00 96.69 121 ILE A O 1
ATOM 980 N N . PRO A 1 122 ? 2.682 3.567 4.717 1.00 97.50 122 PRO A N 1
ATOM 981 C CA . PRO A 1 122 ? 1.432 3.209 5.388 1.00 97.50 122 PRO A CA 1
ATOM 982 C C . PRO A 1 122 ? 1.610 2.739 6.838 1.00 97.50 122 PRO A C 1
ATOM 984 O O . PRO A 1 122 ? 0.831 3.133 7.702 1.00 97.50 122 PRO A O 1
ATOM 987 N N . LEU A 1 123 ? 2.651 1.954 7.142 1.00 97.44 123 LEU A N 1
ATOM 988 C CA . LEU A 1 123 ? 2.935 1.508 8.511 1.00 97.44 123 LEU A CA 1
ATOM 989 C C . LEU A 1 123 ? 3.249 2.680 9.456 1.00 97.44 123 LEU A C 1
ATOM 991 O O . LEU A 1 123 ? 2.719 2.719 10.569 1.00 97.44 123 LEU A O 1
ATOM 995 N N . ARG A 1 124 ? 4.066 3.644 9.012 1.00 97.31 124 ARG A N 1
ATOM 996 C CA . ARG A 1 124 ? 4.387 4.870 9.772 1.00 97.31 124 ARG A CA 1
ATOM 997 C C . ARG A 1 124 ? 3.166 5.756 9.982 1.00 97.31 124 ARG A C 1
ATOM 999 O O . ARG A 1 124 ? 2.978 6.292 11.069 1.00 97.31 124 ARG A O 1
ATOM 1006 N N . ILE A 1 125 ? 2.336 5.893 8.951 1.00 98.19 125 ILE A N 1
ATOM 1007 C CA . ILE A 1 125 ? 1.085 6.652 9.015 1.00 98.19 125 ILE A CA 1
ATOM 1008 C C . ILE A 1 125 ? 0.144 6.024 10.040 1.00 98.19 125 ILE A C 1
ATOM 1010 O O . ILE A 1 125 ? -0.391 6.734 10.885 1.00 98.19 125 ILE A O 1
ATOM 1014 N N . LEU A 1 126 ? -0.034 4.700 10.018 1.00 98.00 126 LEU A N 1
ATOM 1015 C CA . LEU A 1 126 ? -0.866 4.013 11.007 1.00 98.00 126 LEU A CA 1
ATOM 1016 C C . LEU A 1 126 ? -0.340 4.202 12.431 1.00 98.00 126 LEU A C 1
ATOM 1018 O O . LEU A 1 126 ? -1.131 4.477 13.327 1.00 98.00 126 LEU A O 1
ATOM 1022 N N . ALA A 1 127 ? 0.976 4.107 12.639 1.00 97.88 127 ALA A N 1
ATOM 1023 C CA . ALA A 1 127 ? 1.581 4.405 13.936 1.00 97.88 127 ALA A CA 1
ATOM 1024 C C . ALA A 1 127 ? 1.284 5.839 14.402 1.00 97.88 127 ALA A C 1
ATOM 1026 O O . ALA A 1 127 ? 0.914 6.041 15.558 1.00 97.88 127 ALA A O 1
ATOM 1027 N N . GLU A 1 128 ? 1.376 6.823 13.504 1.00 98.00 128 GLU A N 1
ATOM 1028 C CA . GLU A 1 128 ? 1.060 8.216 13.827 1.00 98.00 128 GLU A CA 1
ATOM 1029 C C . GLU A 1 128 ? -0.418 8.403 14.172 1.00 98.00 128 GLU A C 1
ATOM 1031 O O . GLU A 1 128 ? -0.744 9.025 15.181 1.00 98.00 128 GLU A O 1
ATOM 1036 N N . LEU A 1 129 ? -1.319 7.838 13.367 1.00 97.06 129 LEU A N 1
ATOM 1037 C CA . LEU A 1 129 ? -2.760 7.940 13.585 1.00 97.06 129 LEU A CA 1
ATOM 1038 C C . LEU A 1 129 ? -3.186 7.265 14.895 1.00 97.06 129 LEU A C 1
ATOM 1040 O O . LEU A 1 129 ? -3.972 7.830 15.649 1.00 97.06 129 LEU A O 1
ATOM 1044 N N . ASP A 1 130 ? -2.656 6.080 15.194 1.00 97.31 130 ASP A N 1
ATOM 1045 C CA . ASP A 1 130 ? -3.039 5.305 16.381 1.00 97.31 130 ASP A CA 1
ATOM 1046 C C . ASP A 1 130 ? -2.436 5.853 17.683 1.00 97.31 130 ASP A C 1
ATOM 1048 O O . ASP A 1 130 ? -2.957 5.602 18.777 1.00 97.31 130 ASP A O 1
ATOM 1052 N N . SER A 1 131 ? -1.340 6.605 17.563 1.00 96.75 131 SER A N 1
ATOM 1053 C CA . SER A 1 131 ? -0.646 7.267 18.666 1.00 96.75 131 SER A CA 1
ATOM 1054 C C . SER A 1 131 ? -1.010 8.751 18.807 1.00 96.75 131 SER A C 1
ATOM 1056 O O . SER A 1 131 ? -0.395 9.455 19.609 1.00 96.75 131 SER A O 1
ATOM 1058 N N . ASN A 1 132 ? -2.005 9.237 18.053 1.00 95.06 132 ASN A N 1
ATOM 1059 C CA . ASN A 1 132 ? -2.431 10.641 18.010 1.00 95.06 132 ASN A CA 1
ATOM 1060 C C . ASN A 1 132 ? -1.273 11.627 17.755 1.00 95.06 132 ASN A C 1
ATOM 1062 O O . ASN A 1 132 ? -1.167 12.661 18.411 1.00 95.06 132 ASN A O 1
ATOM 1066 N N . GLY A 1 133 ? -0.384 11.295 16.820 1.00 95.06 133 GLY A N 1
ATOM 1067 C CA . GLY A 1 133 ? 0.734 12.151 16.417 1.00 95.06 133 GLY A CA 1
ATOM 1068 C C . GLY A 1 133 ? 1.994 12.027 17.273 1.00 95.06 133 GLY A C 1
ATOM 1069 O O . GLY A 1 133 ? 2.977 12.704 16.989 1.00 95.06 133 GLY A O 1
ATOM 1070 N N . THR A 1 134 ? 1.999 11.182 18.309 1.00 95.38 134 THR A N 1
ATOM 1071 C CA . THR A 1 134 ? 3.139 11.098 19.240 1.00 95.38 134 THR A CA 1
ATOM 1072 C C . THR A 1 134 ? 4.323 10.307 18.689 1.00 95.38 134 THR A C 1
ATOM 1074 O O . THR A 1 134 ? 5.464 10.617 19.025 1.00 95.38 134 THR A O 1
ATOM 1077 N N . THR A 1 135 ? 4.094 9.300 17.840 1.00 95.38 135 THR A N 1
ATOM 1078 C CA . THR A 1 135 ? 5.176 8.512 17.236 1.00 95.38 135 THR A CA 1
ATOM 1079 C C . THR A 1 135 ? 4.798 7.945 15.869 1.00 95.38 135 THR A C 1
ATOM 1081 O O . THR A 1 135 ? 3.647 7.612 15.612 1.00 95.38 135 THR A O 1
ATOM 1084 N N . ARG A 1 136 ? 5.795 7.788 14.993 1.00 95.06 136 ARG A N 1
ATOM 1085 C CA . ARG A 1 136 ? 5.696 7.051 13.716 1.00 95.06 136 ARG A CA 1
ATOM 1086 C C . ARG A 1 136 ? 6.292 5.644 13.808 1.00 95.06 136 ARG A C 1
ATOM 1088 O O . ARG A 1 136 ? 6.392 4.940 12.805 1.00 95.06 136 ARG A O 1
ATOM 1095 N N . GLU A 1 137 ? 6.748 5.249 14.993 1.00 93.50 137 GLU A N 1
ATOM 1096 C CA . GLU A 1 137 ? 7.388 3.962 15.222 1.00 93.50 137 GLU A CA 1
ATOM 1097 C C . GLU A 1 137 ? 6.367 2.837 15.365 1.00 93.50 137 GLU A C 1
ATOM 1099 O O . GLU A 1 137 ? 5.239 3.026 15.822 1.00 93.50 137 GLU A O 1
ATOM 1104 N N . ARG A 1 138 ? 6.797 1.614 15.043 1.00 89.25 138 ARG A N 1
ATOM 1105 C CA . ARG A 1 138 ? 5.961 0.408 15.094 1.00 89.25 138 ARG A CA 1
ATOM 1106 C C . ARG A 1 138 ? 5.262 0.202 16.444 1.00 89.25 138 ARG A C 1
ATOM 1108 O O . ARG A 1 138 ? 4.167 -0.350 16.465 1.00 89.25 138 ARG A O 1
ATOM 1115 N N . THR A 1 139 ? 5.873 0.638 17.543 1.00 91.88 139 THR A N 1
ATOM 1116 C CA . THR A 1 139 ? 5.334 0.552 18.912 1.00 91.88 139 THR A CA 1
ATOM 1117 C C . THR A 1 139 ? 4.048 1.359 19.107 1.00 91.88 139 THR A C 1
ATOM 1119 O O . THR A 1 139 ? 3.233 0.998 19.952 1.00 91.88 139 THR A O 1
ATOM 1122 N N . GLY A 1 140 ? 3.837 2.416 18.316 1.00 92.19 140 GLY A N 1
ATOM 1123 C CA . GLY A 1 140 ? 2.621 3.228 18.349 1.00 92.19 140 GLY A CA 1
ATOM 1124 C C . GLY A 1 140 ? 1.440 2.627 17.585 1.00 92.19 140 GLY A C 1
ATOM 1125 O O . GLY A 1 140 ? 0.304 3.047 17.799 1.00 92.19 140 GLY A O 1
ATOM 1126 N N . ARG A 1 141 ? 1.678 1.643 16.708 1.00 95.38 141 ARG A N 1
ATOM 1127 C CA . ARG A 1 141 ? 0.644 1.069 15.837 1.00 95.38 141 ARG A CA 1
ATOM 1128 C C . ARG A 1 141 ? -0.252 0.092 16.594 1.00 95.38 141 ARG A C 1
ATOM 1130 O O . ARG A 1 141 ? 0.224 -0.864 17.203 1.00 95.38 141 ARG A O 1
ATOM 1137 N N . LYS A 1 142 ? -1.565 0.281 16.461 1.00 96.69 142 LYS A N 1
ATOM 1138 C CA . LYS A 1 142 ? -2.611 -0.603 17.006 1.00 96.69 142 LYS A CA 1
ATOM 1139 C C . LYS A 1 142 ? -3.493 -1.197 15.912 1.00 96.69 142 LYS A C 1
ATOM 1141 O O . LYS A 1 142 ? -3.992 -2.306 16.068 1.00 96.69 142 LYS A O 1
ATOM 1146 N N . THR A 1 143 ? -3.654 -0.482 14.802 1.00 97.31 143 THR A N 1
ATOM 1147 C CA . THR A 1 143 ? -4.402 -0.911 13.625 1.00 97.31 143 THR A CA 1
ATOM 1148 C C . THR A 1 143 ? -3.724 -2.146 13.020 1.00 97.31 143 THR A C 1
ATOM 1150 O O . THR A 1 143 ? -2.537 -2.084 12.654 1.00 97.31 143 THR A O 1
ATOM 1153 N N . PRO A 1 144 ? -4.444 -3.277 12.897 1.00 97.62 144 PRO A N 1
ATOM 1154 C CA . PRO A 1 144 ? -3.956 -4.455 12.199 1.00 97.62 144 PRO A CA 1
ATOM 1155 C C . PRO A 1 144 ? -3.535 -4.119 10.766 1.00 97.62 144 PRO A C 1
ATOM 1157 O O . PRO A 1 144 ? -4.233 -3.410 10.040 1.00 97.62 144 PRO A O 1
ATOM 1160 N N . PHE A 1 145 ? -2.375 -4.643 10.373 1.00 97.56 145 PHE A N 1
ATOM 1161 C CA . PHE A 1 145 ? -1.811 -4.482 9.037 1.00 97.56 145 PHE A CA 1
ATOM 1162 C C . PHE A 1 145 ? -1.321 -5.843 8.564 1.00 97.56 145 PHE A C 1
ATOM 1164 O O . PHE A 1 145 ? -0.501 -6.459 9.251 1.00 97.56 145 PHE A O 1
ATOM 1171 N N . CYS A 1 146 ? -1.816 -6.295 7.418 1.00 97.44 146 CYS A N 1
ATOM 1172 C CA . CYS A 1 146 ? -1.394 -7.545 6.798 1.00 97.44 146 CYS A CA 1
ATOM 1173 C C . CYS A 1 146 ? -0.816 -7.288 5.412 1.00 97.44 146 CYS A C 1
ATOM 1175 O O . CYS A 1 146 ? -1.328 -6.460 4.666 1.00 97.44 146 CYS A O 1
ATOM 1177 N N . THR A 1 147 ? 0.211 -8.049 5.056 1.00 97.50 147 THR A N 1
ATOM 1178 C CA . THR A 1 147 ? 0.820 -8.020 3.728 1.00 97.50 147 THR A CA 1
ATOM 1179 C C . THR A 1 147 ? 0.489 -9.324 3.018 1.00 97.50 147 THR A C 1
ATOM 1181 O O . THR A 1 147 ? 0.769 -10.400 3.544 1.00 97.50 147 THR A O 1
ATOM 1184 N N . VAL A 1 148 ? -0.100 -9.237 1.829 1.00 97.06 148 VAL A N 1
ATOM 1185 C CA . VAL A 1 148 ? -0.295 -10.376 0.927 1.00 97.06 148 VAL A CA 1
ATOM 1186 C C . VAL A 1 148 ? 0.699 -10.218 -0.213 1.00 97.06 148 VAL A C 1
ATOM 1188 O O . VAL A 1 148 ? 0.499 -9.417 -1.127 1.00 97.06 148 VAL A O 1
ATOM 1191 N N . VAL A 1 149 ? 1.806 -10.953 -0.114 1.00 95.38 149 VAL A N 1
ATOM 1192 C CA . VAL A 1 149 ? 2.865 -10.951 -1.126 1.00 95.38 149 VAL A CA 1
ATOM 1193 C C . VAL A 1 149 ? 2.333 -11.612 -2.392 1.00 95.38 149 VAL A C 1
ATOM 1195 O O . VAL A 1 149 ? 1.801 -12.719 -2.347 1.00 95.38 149 VAL A O 1
ATOM 1198 N N . THR A 1 150 ? 2.464 -10.910 -3.512 1.00 94.19 150 THR A N 1
ATOM 1199 C CA . THR A 1 150 ? 1.980 -11.357 -4.831 1.00 94.19 150 THR A CA 1
ATOM 1200 C C . THR A 1 150 ? 3.117 -11.752 -5.777 1.00 94.19 150 THR A C 1
ATOM 1202 O O . THR A 1 150 ? 2.864 -12.304 -6.846 1.00 94.19 150 THR A O 1
ATOM 1205 N N . ASP A 1 151 ? 4.370 -11.576 -5.349 1.00 91.06 151 ASP A N 1
ATOM 1206 C CA . ASP A 1 151 ? 5.545 -12.089 -6.049 1.00 91.06 151 ASP A CA 1
ATOM 1207 C C . ASP A 1 151 ? 5.678 -13.597 -5.779 1.00 91.06 151 ASP A C 1
ATOM 1209 O O . ASP A 1 151 ? 5.932 -14.020 -4.653 1.00 91.06 151 ASP A O 1
ATOM 1213 N N . LEU A 1 152 ? 5.520 -14.421 -6.819 1.00 87.00 152 LEU A N 1
ATOM 1214 C CA . LEU A 1 152 ? 5.606 -15.889 -6.717 1.00 87.00 152 LEU A CA 1
ATOM 1215 C C . LEU A 1 152 ? 7.050 -16.428 -6.697 1.00 87.00 152 LEU A C 1
ATOM 1217 O O . LEU A 1 152 ? 7.263 -17.612 -6.448 1.00 87.00 152 LEU A O 1
ATOM 1221 N N . GLY A 1 153 ? 8.031 -15.578 -7.012 1.00 85.25 153 GLY A N 1
ATOM 1222 C CA . GLY A 1 153 ? 9.448 -15.927 -7.131 1.00 85.25 153 GLY A CA 1
ATOM 1223 C C . GLY A 1 153 ? 10.335 -15.057 -6.241 1.00 85.25 153 GLY A C 1
ATOM 1224 O O . GLY A 1 153 ? 10.106 -14.943 -5.040 1.00 85.25 153 GLY A O 1
ATOM 1225 N N . SER A 1 154 ? 11.367 -14.444 -6.827 1.00 84.00 154 SER A N 1
ATOM 1226 C CA . SER A 1 154 ? 12.268 -13.518 -6.129 1.00 84.00 154 SER A CA 1
ATOM 1227 C C . SER A 1 154 ? 11.532 -12.248 -5.693 1.00 84.00 154 SER A C 1
ATOM 1229 O O . SER A 1 154 ? 11.482 -11.274 -6.438 1.00 84.00 154 SER A O 1
ATOM 1231 N N . ALA A 1 155 ? 10.957 -12.276 -4.489 1.00 88.31 155 ALA A N 1
ATOM 1232 C CA . ALA A 1 155 ? 10.204 -11.159 -3.934 1.00 88.31 155 ALA A CA 1
ATOM 1233 C C . ALA A 1 155 ? 11.080 -9.912 -3.757 1.00 88.31 155 ALA A C 1
ATOM 1235 O O . ALA A 1 155 ? 12.182 -9.986 -3.201 1.00 88.31 155 ALA A O 1
ATOM 1236 N N . HIS A 1 156 ? 10.568 -8.757 -4.186 1.00 89.62 156 HIS A N 1
ATOM 1237 C CA . HIS A 1 156 ? 11.282 -7.493 -4.027 1.00 89.62 156 HIS A CA 1
ATOM 1238 C C . HIS A 1 156 ? 11.490 -7.152 -2.531 1.00 89.62 156 HIS A C 1
ATOM 1240 O O . HIS A 1 156 ? 10.554 -7.307 -1.738 1.00 89.62 156 HIS A O 1
ATOM 1246 N N . PRO A 1 157 ? 12.663 -6.633 -2.108 1.00 90.88 157 PRO A N 1
ATOM 1247 C CA . PRO A 1 157 ? 12.947 -6.364 -0.693 1.00 90.88 157 PRO A CA 1
ATOM 1248 C C . PRO A 1 157 ? 11.940 -5.442 0.004 1.00 90.88 157 PRO A C 1
ATOM 1250 O O . PRO A 1 157 ? 11.723 -5.562 1.207 1.00 90.88 157 PRO A O 1
ATOM 1253 N N . THR A 1 158 ? 11.288 -4.543 -0.738 1.00 91.62 158 THR A N 1
ATOM 1254 C CA . THR A 1 158 ? 10.329 -3.580 -0.169 1.00 91.62 158 THR A CA 1
ATOM 1255 C C . THR A 1 158 ? 9.055 -4.224 0.373 1.00 91.62 158 THR A C 1
ATOM 1257 O O . THR A 1 158 ? 8.368 -3.577 1.157 1.00 91.62 158 THR A O 1
ATOM 1260 N N . TRP A 1 159 ? 8.760 -5.488 0.041 1.00 92.75 159 TRP A N 1
ATOM 1261 C CA . TRP A 1 159 ? 7.702 -6.253 0.710 1.00 92.75 159 TRP A CA 1
ATOM 1262 C C . TRP A 1 159 ? 7.946 -6.425 2.212 1.00 92.75 159 TRP A C 1
ATOM 1264 O O . TRP A 1 159 ? 6.994 -6.582 2.977 1.00 92.75 159 TRP A O 1
ATOM 1274 N N . PHE A 1 160 ? 9.208 -6.408 2.643 1.00 88.88 160 PHE A N 1
ATOM 1275 C CA . PHE A 1 160 ? 9.597 -6.792 3.991 1.00 88.88 160 PHE A CA 1
ATOM 1276 C C . PHE A 1 160 ? 10.043 -5.571 4.794 1.00 88.88 160 PHE A C 1
ATOM 1278 O O . PHE A 1 160 ? 11.153 -5.063 4.650 1.00 88.88 160 PHE A O 1
ATOM 1285 N N . ASN A 1 161 ? 9.169 -5.116 5.690 1.00 77.75 161 ASN A N 1
ATOM 1286 C CA . ASN A 1 161 ? 9.493 -4.111 6.697 1.00 77.75 161 ASN A CA 1
ATOM 1287 C C . ASN A 1 161 ? 9.963 -4.833 7.973 1.00 77.75 161 ASN A C 1
ATOM 1289 O O . ASN A 1 161 ? 9.148 -5.453 8.665 1.00 77.75 161 ASN A O 1
ATOM 1293 N N . LYS A 1 162 ? 11.281 -4.828 8.217 1.00 61.25 162 LYS A N 1
ATOM 1294 C CA . LYS A 1 162 ? 11.906 -5.430 9.407 1.00 61.25 162 LYS A CA 1
ATOM 1295 C C . LYS A 1 162 ? 11.751 -4.522 10.622 1.00 61.25 162 LYS A C 1
ATOM 1297 O O . LYS A 1 162 ? 12.064 -3.320 10.486 1.00 61.25 162 LYS A O 1
#

Radius of gyration: 15.8 Å; chains: 1; bounding box: 43×31×42 Å

InterPro domains:
  IPR009695 Diacylglycerol glucosyltransferase, N-terminal [PF06925] (12-162)
  IPR050519 Glycosyltransferase 28 family, UgtP subfamily [PTHR43025] (1-162)

Organism: Phaeodactylum tricornutum (NCBI:txid2850)

pLDDT: mean 93.16, std 5.42, range [61.25, 98.38]